Protein AF-A4GZU6-F1 (afdb_monomer_lite)

Structure (mmCIF, N/CA/C/O backbone):
data_AF-A4GZU6-F1
#
_entry.id   AF-A4GZU6-F1
#
loop_
_atom_site.group_PDB
_atom_site.id
_atom_site.type_symbol
_atom_site.label_atom_id
_atom_site.label_alt_id
_atom_site.label_comp_id
_atom_site.label_asym_id
_atom_site.label_entity_id
_atom_site.label_seq_id
_atom_site.pdbx_PDB_ins_code
_atom_site.Cartn_x
_atom_site.Cartn_y
_atom_site.Cartn_z
_atom_site.occupancy
_atom_site.B_iso_or_equiv
_atom_site.auth_seq_id
_atom_site.auth_comp_id
_atom_site.auth_asym_id
_atom_site.auth_atom_id
_atom_site.pdbx_PDB_model_num
ATOM 1 N N . MET A 1 1 ? 21.436 -11.286 -18.856 1.00 78.56 1 MET A N 1
ATOM 2 C CA . MET A 1 1 ? 21.850 -10.336 -17.792 1.00 78.56 1 MET A CA 1
ATOM 3 C C . MET A 1 1 ? 20.836 -9.215 -17.598 1.00 78.56 1 MET A C 1
ATOM 5 O O . MET A 1 1 ? 20.421 -9.016 -16.466 1.00 78.56 1 MET A O 1
ATOM 9 N N . THR A 1 2 ? 20.376 -8.547 -18.661 1.00 92.12 2 THR A N 1
ATOM 10 C CA . THR A 1 2 ? 19.379 -7.458 -18.586 1.00 92.12 2 THR A CA 1
ATOM 11 C C . THR A 1 2 ? 18.086 -7.842 -17.856 1.00 92.12 2 THR A C 1
ATOM 13 O O . THR A 1 2 ? 17.620 -7.081 -17.020 1.00 92.12 2 THR A O 1
ATOM 16 N N . GLU A 1 3 ? 17.543 -9.041 -18.090 1.00 91.06 3 GLU A N 1
ATOM 17 C CA . GLU A 1 3 ? 16.324 -9.514 -17.408 1.00 91.06 3 GLU A CA 1
ATOM 18 C C . GLU A 1 3 ? 16.508 -9.706 -15.895 1.00 91.06 3 GLU A C 1
ATOM 20 O O . GLU A 1 3 ? 15.645 -9.317 -15.108 1.00 91.06 3 GLU A O 1
ATOM 25 N N . MET A 1 4 ? 17.649 -10.260 -15.471 1.00 93.88 4 MET A N 1
ATOM 26 C CA . MET A 1 4 ? 17.969 -10.427 -14.048 1.00 93.88 4 MET A CA 1
ATOM 27 C C . MET A 1 4 ? 18.171 -9.071 -13.371 1.00 93.88 4 MET A C 1
ATOM 29 O O . MET A 1 4 ? 17.633 -8.845 -12.292 1.00 93.88 4 MET A O 1
ATOM 33 N N . ALA A 1 5 ? 18.885 -8.151 -14.027 1.00 95.75 5 ALA A N 1
ATOM 34 C CA . ALA A 1 5 ? 19.073 -6.793 -13.528 1.00 95.75 5 ALA A CA 1
ATOM 35 C C . ALA A 1 5 ? 17.739 -6.037 -13.424 1.00 95.75 5 ALA A C 1
ATOM 37 O O . ALA A 1 5 ? 17.477 -5.402 -12.408 1.00 95.75 5 ALA A O 1
ATOM 38 N N . GLY A 1 6 ? 16.865 -6.161 -14.429 1.00 95.31 6 GLY A N 1
ATOM 39 C CA . GLY A 1 6 ? 15.526 -5.572 -14.414 1.00 95.31 6 GLY A CA 1
ATOM 40 C C . GLY A 1 6 ? 14.644 -6.143 -13.303 1.00 95.31 6 GLY A C 1
ATOM 41 O O . GLY A 1 6 ? 14.031 -5.385 -12.559 1.00 95.31 6 GLY A O 1
ATOM 42 N N . THR A 1 7 ? 14.629 -7.466 -13.130 1.00 93.62 7 THR A N 1
ATOM 43 C CA . THR A 1 7 ? 13.861 -8.131 -12.060 1.00 93.62 7 THR A CA 1
ATOM 44 C C . THR A 1 7 ? 14.357 -7.712 -10.679 1.00 93.62 7 THR A C 1
ATOM 46 O O . THR A 1 7 ? 13.557 -7.402 -9.796 1.00 93.62 7 THR A O 1
ATOM 49 N N . PHE A 1 8 ? 15.676 -7.655 -10.500 1.00 95.81 8 PHE A N 1
ATOM 50 C CA . PHE A 1 8 ? 16.295 -7.201 -9.262 1.00 95.81 8 PHE A CA 1
ATOM 51 C C . PHE A 1 8 ? 15.949 -5.737 -8.966 1.00 95.81 8 PHE A C 1
ATOM 53 O O . PHE A 1 8 ? 15.468 -5.432 -7.876 1.00 95.81 8 PHE 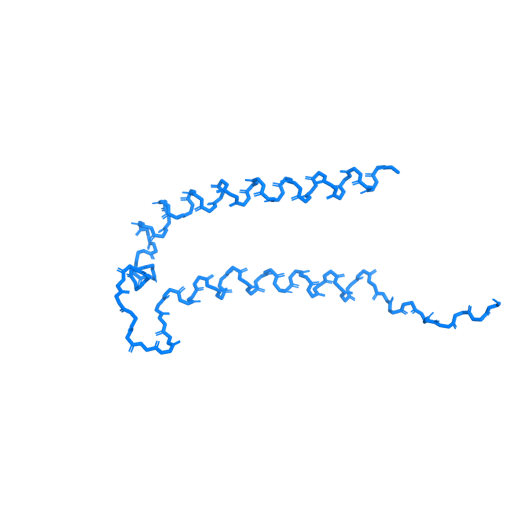A O 1
ATOM 60 N N . ALA A 1 9 ? 16.117 -4.848 -9.949 1.00 97.25 9 ALA A N 1
ATOM 61 C CA . ALA A 1 9 ? 15.804 -3.430 -9.814 1.00 97.25 9 ALA A CA 1
ATOM 62 C C . ALA A 1 9 ? 14.324 -3.195 -9.481 1.00 97.25 9 ALA A C 1
ATOM 64 O O . ALA A 1 9 ? 14.022 -2.403 -8.593 1.00 97.25 9 ALA A O 1
ATOM 65 N N . LEU A 1 10 ? 13.405 -3.913 -10.134 1.00 95.06 10 LEU A N 1
ATOM 66 C CA . LEU A 1 10 ? 11.974 -3.833 -9.835 1.00 95.06 10 LEU A CA 1
ATOM 67 C C . LEU A 1 10 ? 11.651 -4.356 -8.434 1.00 95.06 10 LEU A C 1
ATOM 69 O O . LEU A 1 10 ? 10.855 -3.743 -7.734 1.00 95.06 10 LEU A O 1
ATOM 73 N N . SER A 1 11 ? 12.280 -5.450 -8.003 1.00 95.50 11 SER A N 1
ATOM 74 C CA . SER A 1 11 ? 12.025 -6.040 -6.683 1.00 95.50 11 SER A CA 1
ATOM 75 C C . SER A 1 11 ? 12.518 -5.133 -5.553 1.00 95.50 11 SER A C 1
ATOM 77 O O . SER A 1 11 ? 11.772 -4.835 -4.621 1.00 95.50 11 SER A O 1
ATOM 79 N N . VAL A 1 12 ? 13.757 -4.639 -5.655 1.00 97.94 12 VAL A N 1
ATOM 80 C CA . VAL A 1 12 ? 14.333 -3.708 -4.671 1.00 97.94 12 VAL A CA 1
ATOM 81 C C . VAL A 1 12 ? 13.608 -2.366 -4.712 1.00 97.94 12 VAL A C 1
ATOM 83 O O . VAL A 1 12 ? 13.238 -1.832 -3.669 1.00 97.94 12 VAL A O 1
ATOM 86 N N . GLY A 1 13 ? 13.355 -1.839 -5.911 1.00 98.06 13 GLY A N 1
ATOM 87 C CA . GLY A 1 13 ? 12.613 -0.598 -6.105 1.00 98.06 13 GLY A CA 1
ATOM 88 C C . GLY A 1 13 ? 11.201 -0.667 -5.525 1.00 98.06 13 GLY A C 1
ATOM 89 O O . GLY A 1 13 ? 10.778 0.276 -4.863 1.00 98.06 13 GLY A O 1
ATOM 90 N N . ALA A 1 14 ? 10.500 -1.794 -5.691 1.00 95.75 14 ALA A N 1
ATOM 91 C CA . ALA A 1 14 ? 9.198 -2.018 -5.073 1.00 95.75 14 ALA A CA 1
ATOM 92 C C . ALA A 1 14 ? 9.295 -2.032 -3.543 1.00 95.75 14 ALA A C 1
ATOM 94 O O . ALA A 1 14 ? 8.531 -1.328 -2.894 1.00 95.75 14 ALA A O 1
ATOM 95 N N . ALA A 1 15 ? 10.252 -2.760 -2.958 1.00 96.75 15 ALA A N 1
ATOM 96 C CA . ALA A 1 15 ? 10.417 -2.805 -1.503 1.00 96.75 15 ALA A CA 1
ATOM 97 C C . ALA A 1 15 ? 10.675 -1.408 -0.907 1.00 96.75 15 ALA A C 1
ATOM 99 O O . ALA A 1 15 ? 10.003 -0.995 0.037 1.00 96.75 15 ALA A O 1
ATOM 100 N N . VAL A 1 16 ? 11.602 -0.651 -1.501 1.00 98.25 16 VAL A N 1
ATOM 101 C CA . VAL A 1 16 ? 11.932 0.712 -1.060 1.00 98.25 16 VAL A CA 1
ATOM 102 C C . VAL A 1 16 ? 10.751 1.661 -1.275 1.00 98.25 16 VAL A C 1
ATOM 104 O O . VAL A 1 16 ? 10.383 2.408 -0.370 1.00 98.25 16 VAL A O 1
ATOM 107 N N . GLY A 1 17 ? 10.129 1.625 -2.454 1.00 97.69 17 GLY A N 1
ATOM 108 C CA . GLY A 1 17 ? 8.983 2.470 -2.781 1.00 97.69 17 GLY A CA 1
ATOM 109 C C . GLY A 1 17 ? 7.793 2.228 -1.853 1.00 97.69 17 GLY A C 1
ATOM 110 O O . GLY A 1 17 ? 7.190 3.186 -1.373 1.00 97.69 17 GLY A O 1
ATOM 111 N N . MET A 1 18 ? 7.498 0.964 -1.540 1.00 96.56 18 MET A N 1
ATOM 112 C CA . MET A 1 18 ? 6.408 0.594 -0.636 1.00 96.56 18 MET A CA 1
ATOM 113 C C . MET A 1 18 ? 6.644 1.077 0.796 1.00 96.56 18 MET A C 1
ATOM 115 O O . MET A 1 18 ? 5.688 1.502 1.439 1.00 96.56 18 MET A O 1
ATOM 119 N N . GLU A 1 19 ? 7.888 1.095 1.281 1.00 97.88 19 GLU A N 1
ATOM 120 C CA . GLU A 1 19 ? 8.219 1.660 2.598 1.00 97.88 19 GLU A CA 1
ATOM 121 C C . GLU A 1 19 ? 7.893 3.162 2.663 1.00 97.88 19 GLU A C 1
ATOM 123 O O . GLU A 1 19 ? 7.236 3.634 3.596 1.00 97.88 19 GLU A O 1
ATOM 128 N N . PHE A 1 20 ? 8.307 3.935 1.652 1.00 97.88 20 PHE A N 1
ATOM 129 C CA . PHE A 1 20 ? 7.997 5.367 1.591 1.00 97.88 20 PHE A CA 1
ATOM 130 C C . PHE A 1 20 ? 6.500 5.624 1.424 1.00 97.88 20 PHE A C 1
ATOM 132 O O . PHE A 1 20 ? 5.948 6.492 2.107 1.00 97.88 20 PHE A O 1
ATOM 139 N N . TRP A 1 21 ? 5.840 4.848 0.563 1.00 95.88 21 TRP A N 1
ATOM 140 C CA . TRP A 1 21 ? 4.398 4.914 0.369 1.00 95.88 21 TRP A CA 1
ATOM 141 C C . TRP A 1 21 ? 3.647 4.637 1.671 1.00 95.88 21 TRP A C 1
ATOM 143 O O . TRP A 1 21 ? 2.823 5.453 2.070 1.00 95.88 21 TRP A O 1
ATOM 153 N N . ALA A 1 22 ? 3.969 3.551 2.377 1.00 94.88 22 ALA A N 1
ATOM 154 C CA . ALA A 1 22 ? 3.314 3.186 3.629 1.00 94.88 22 ALA A CA 1
ATOM 155 C C . ALA A 1 22 ? 3.482 4.279 4.693 1.00 94.88 22 ALA A C 1
ATOM 157 O O . ALA A 1 22 ? 2.509 4.690 5.322 1.00 94.88 22 ALA A O 1
ATOM 158 N N . ARG A 1 23 ? 4.695 4.826 4.851 1.00 97.25 23 ARG A N 1
ATOM 159 C CA . ARG A 1 23 ? 4.964 5.925 5.798 1.00 97.25 23 ARG A CA 1
ATOM 160 C C . ARG A 1 23 ? 4.187 7.196 5.481 1.00 97.25 23 ARG A C 1
ATOM 162 O O . ARG A 1 23 ? 3.805 7.927 6.400 1.00 97.25 23 ARG A O 1
ATOM 169 N N . TRP A 1 24 ? 4.030 7.515 4.200 1.00 97.50 24 TRP A N 1
ATOM 170 C CA . TRP A 1 24 ? 3.250 8.668 3.774 1.00 97.50 24 TRP A CA 1
ATOM 171 C C . TRP A 1 24 ? 1.753 8.405 3.947 1.00 97.50 24 TRP A C 1
ATOM 173 O O . TRP A 1 24 ? 1.095 9.179 4.634 1.00 97.50 24 TRP A O 1
ATOM 183 N N . ALA A 1 25 ? 1.236 7.296 3.416 1.00 95.44 25 ALA A N 1
ATOM 184 C CA . ALA A 1 25 ? -0.175 6.928 3.479 1.00 95.44 25 ALA A CA 1
ATOM 185 C C . ALA A 1 25 ? -0.665 6.822 4.928 1.00 95.44 25 ALA A C 1
ATOM 187 O O . ALA A 1 25 ? -1.718 7.359 5.260 1.00 95.44 25 ALA A O 1
ATOM 188 N N . HIS A 1 26 ? 0.135 6.236 5.820 1.00 95.56 26 HIS A N 1
ATOM 189 C CA . HIS A 1 26 ? -0.201 6.156 7.237 1.00 95.56 26 HIS A CA 1
ATOM 190 C C . HIS A 1 26 ? -0.418 7.540 7.859 1.00 95.56 26 HIS A C 1
ATOM 192 O O . HIS A 1 26 ? -1.436 7.785 8.505 1.00 95.56 26 HIS A O 1
ATOM 198 N N . ARG A 1 27 ? 0.503 8.480 7.618 1.00 95.62 27 ARG A N 1
ATOM 199 C CA . ARG A 1 27 ? 0.425 9.828 8.197 1.00 95.62 27 ARG A CA 1
ATOM 200 C C 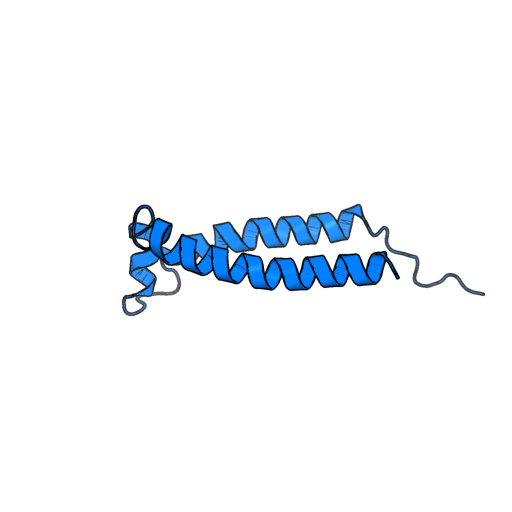. ARG A 1 27 ? -0.606 10.721 7.510 1.00 95.62 27 ARG A C 1
ATOM 202 O O . ARG A 1 27 ? -1.342 11.423 8.192 1.00 95.62 27 ARG A O 1
ATOM 209 N N . ALA A 1 28 ? -0.642 10.715 6.182 1.00 95.62 28 ALA A N 1
ATOM 210 C CA . ALA A 1 28 ? -1.402 11.670 5.378 1.00 95.62 28 ALA A CA 1
ATOM 211 C C . ALA A 1 28 ? -2.807 11.186 4.997 1.00 95.62 28 ALA A C 1
ATOM 213 O O . ALA A 1 28 ? -3.667 12.012 4.708 1.00 95.62 28 ALA A O 1
ATOM 214 N N . LEU A 1 29 ? -3.054 9.873 4.985 1.00 94.31 29 LEU A N 1
ATOM 215 C CA . LEU A 1 29 ? -4.355 9.299 4.639 1.00 94.31 29 LEU A CA 1
ATOM 216 C C . LEU A 1 29 ? -4.998 8.652 5.863 1.00 94.31 29 LEU A C 1
ATOM 218 O O . LEU A 1 29 ? -6.051 9.103 6.308 1.00 94.31 29 LEU A O 1
ATOM 222 N N . TRP A 1 30 ? -4.359 7.639 6.451 1.00 95.56 30 TRP A N 1
ATOM 223 C CA . TRP A 1 30 ? -4.967 6.823 7.510 1.00 95.56 30 TRP A CA 1
ATOM 224 C C . TRP A 1 30 ? -5.207 7.609 8.797 1.00 95.56 30 TRP A C 1
ATOM 226 O O . TRP A 1 30 ? -6.246 7.446 9.424 1.00 95.56 30 TRP A O 1
ATOM 236 N N . HIS A 1 31 ? -4.310 8.529 9.151 1.00 95.94 31 HIS A N 1
ATOM 237 C CA . HIS A 1 31 ? -4.492 9.416 10.303 1.00 95.94 31 HIS A CA 1
ATOM 238 C C . HIS A 1 31 ? -5.229 10.728 10.010 1.00 95.94 31 HIS A C 1
ATOM 240 O O . HIS A 1 31 ? -5.509 11.477 10.946 1.00 95.94 31 HIS A O 1
ATOM 246 N N . ALA A 1 32 ? -5.576 10.998 8.751 1.00 93.75 32 ALA A N 1
ATOM 247 C CA . ALA A 1 32 ? -6.305 12.199 8.356 1.00 93.75 32 ALA A CA 1
ATOM 248 C C . ALA A 1 32 ? -7.662 11.834 7.740 1.00 93.75 32 ALA A C 1
ATOM 250 O O . ALA A 1 32 ? -8.626 11.593 8.465 1.00 93.75 32 ALA A O 1
ATOM 251 N N . SER A 1 33 ? -7.746 11.761 6.411 1.00 93.38 33 SER A N 1
ATOM 252 C CA . SER A 1 33 ? -9.009 11.566 5.690 1.00 93.38 33 SER A CA 1
ATOM 253 C C . SER A 1 33 ? -9.658 10.197 5.923 1.00 93.38 33 SER A C 1
ATOM 255 O O . SER A 1 33 ? -10.878 10.096 5.898 1.00 93.38 33 SER A O 1
ATOM 257 N N . SER A 1 34 ? -8.872 9.150 6.186 1.00 94.75 34 SER A N 1
ATOM 258 C CA . SER A 1 34 ? -9.347 7.766 6.369 1.00 94.75 34 SER A CA 1
ATOM 259 C C . SER A 1 34 ? -9.357 7.322 7.837 1.00 94.75 34 SER A C 1
ATOM 261 O O . SER A 1 34 ? -9.397 6.125 8.133 1.00 94.75 34 SER A O 1
ATOM 263 N N . ARG A 1 35 ? -9.338 8.277 8.778 1.00 93.94 35 ARG A N 1
ATOM 264 C CA . ARG A 1 35 ? -9.266 7.986 10.218 1.00 93.94 35 ARG A CA 1
ATOM 265 C C . ARG A 1 35 ? -10.409 7.105 10.708 1.00 93.94 35 ARG A C 1
ATOM 267 O O . ARG A 1 35 ? -10.176 6.240 11.541 1.00 93.94 35 ARG A O 1
ATOM 274 N N . HIS A 1 36 ? -11.614 7.262 10.160 1.00 94.69 36 HIS A N 1
ATOM 275 C CA . HIS A 1 36 ? -12.769 6.443 10.546 1.00 94.69 36 HIS A CA 1
ATOM 276 C C . HIS A 1 36 ? -12.582 4.940 10.242 1.00 94.69 36 HIS A C 1
ATOM 278 O O . HIS A 1 36 ? -13.228 4.093 10.858 1.00 94.69 36 HIS A O 1
ATOM 284 N N . MET A 1 37 ? -11.702 4.595 9.296 1.00 94.44 37 MET A N 1
ATOM 285 C CA . MET A 1 37 ? -11.351 3.211 8.955 1.00 94.44 37 MET A CA 1
ATOM 286 C C . MET A 1 37 ? -10.165 2.733 9.793 1.00 94.44 37 MET A C 1
ATOM 288 O O . MET A 1 37 ? -10.140 1.589 10.214 1.00 94.44 37 MET A O 1
ATOM 292 N N . HIS A 1 38 ? -9.209 3.619 10.082 1.00 96.38 38 HIS A N 1
ATOM 293 C CA . HIS A 1 38 ? -7.968 3.281 10.792 1.00 96.38 38 HIS A CA 1
ATOM 294 C C . HIS A 1 38 ? -8.100 3.266 12.319 1.00 96.38 38 HIS A C 1
ATOM 296 O O . HIS A 1 38 ? -7.320 2.629 13.013 1.00 96.38 38 HIS A O 1
ATOM 302 N N . GLU A 1 39 ? -9.077 3.976 12.882 1.00 95.69 39 GLU A N 1
ATOM 303 C CA . GLU A 1 39 ? -9.169 4.167 14.332 1.00 95.69 39 GLU A CA 1
ATOM 304 C C . GLU A 1 39 ? -9.360 2.859 15.114 1.00 95.69 39 GLU A C 1
ATOM 306 O O . GLU A 1 39 ? -8.834 2.737 16.221 1.00 95.69 39 GLU A O 1
ATOM 311 N N . SER A 1 40 ? -10.061 1.876 14.538 1.00 95.75 40 SER A N 1
ATOM 312 C CA . SER A 1 40 ? -10.258 0.561 15.166 1.00 95.75 40 SER A CA 1
ATOM 313 C C . SER A 1 40 ? -8.936 -0.154 15.449 1.00 95.75 40 SER A C 1
ATOM 315 O O . SER A 1 40 ? -8.801 -0.751 16.510 1.00 95.75 40 SER A O 1
ATOM 317 N N . HIS A 1 41 ? -7.922 0.027 14.597 1.00 94.31 41 HIS A N 1
ATOM 318 C CA . HIS A 1 41 ? -6.587 -0.545 14.783 1.00 94.31 41 HIS A CA 1
ATOM 319 C C . HIS A 1 41 ? -5.864 -0.041 16.049 1.00 94.31 41 HIS A C 1
ATOM 321 O O . HIS A 1 41 ? -4.986 -0.719 16.577 1.00 94.31 41 HIS A O 1
ATOM 327 N N . HIS A 1 42 ? -6.216 1.148 16.551 1.00 95.69 42 HIS A N 1
ATOM 328 C CA . HIS A 1 42 ? -5.623 1.721 17.767 1.00 95.69 42 HIS A CA 1
ATOM 329 C C . HIS A 1 42 ? -6.374 1.357 19.051 1.00 95.69 42 HIS A C 1
ATOM 331 O O . HIS A 1 42 ? -5.929 1.721 20.141 1.00 95.69 42 HIS A O 1
ATOM 337 N N . ARG A 1 43 ? -7.525 0.690 18.940 1.00 94.31 43 ARG A N 1
ATOM 338 C CA . ARG A 1 43 ? -8.368 0.305 20.073 1.00 94.31 43 ARG A CA 1
ATOM 339 C C . ARG A 1 43 ? -8.249 -1.200 20.340 1.00 94.31 43 ARG A C 1
ATOM 341 O O . ARG A 1 43 ? -7.825 -1.947 19.461 1.00 94.31 43 ARG A O 1
ATOM 348 N N . PRO A 1 44 ? -8.611 -1.669 21.546 1.00 95.62 44 PRO A N 1
ATOM 349 C CA . PRO A 1 44 ? -8.766 -3.097 21.791 1.00 95.62 44 PRO A CA 1
ATOM 350 C C . PRO A 1 44 ? -9.775 -3.713 20.815 1.00 95.62 44 PRO A C 1
ATOM 352 O O . PRO A 1 44 ? -10.810 -3.117 20.525 1.00 95.62 44 PRO A O 1
ATOM 355 N N . ARG A 1 45 ? -9.467 -4.912 20.322 1.00 94.94 45 ARG A N 1
ATOM 356 C CA . ARG A 1 45 ? -10.306 -5.646 19.372 1.00 94.94 45 ARG A CA 1
ATOM 357 C C . ARG A 1 45 ? -11.601 -6.123 20.028 1.00 94.94 45 ARG A C 1
ATOM 359 O O . ARG A 1 45 ? -11.556 -6.788 21.060 1.00 94.94 45 ARG A O 1
ATOM 366 N N . GLU A 1 46 ? -12.737 -5.854 19.385 1.00 92.88 46 GLU A N 1
ATOM 367 C CA . GLU A 1 46 ? -14.076 -6.188 19.907 1.00 92.88 46 GLU A CA 1
ATOM 368 C C . GLU A 1 46 ? -14.771 -7.343 19.155 1.00 92.88 46 GLU A C 1
ATOM 370 O O . GLU A 1 46 ? -15.891 -7.721 19.495 1.00 92.88 46 GLU A O 1
ATOM 375 N N . GLY A 1 47 ? -14.131 -7.950 18.145 1.00 93.62 47 GLY A N 1
ATOM 376 C CA . GLY A 1 47 ? -14.757 -9.021 17.362 1.00 93.62 47 GLY A CA 1
ATOM 377 C C . GLY A 1 47 ? -13.888 -9.615 16.246 1.00 93.62 47 GLY A C 1
ATOM 378 O O . GLY A 1 47 ? -12.680 -9.392 16.211 1.00 93.62 47 GLY A O 1
ATOM 379 N N . PRO A 1 48 ? -14.478 -10.412 15.333 1.00 93.31 48 PRO A N 1
ATOM 380 C CA . PRO A 1 48 ? -13.766 -11.018 14.207 1.00 93.31 48 PRO A CA 1
ATOM 381 C C . PRO A 1 48 ? -13.498 -10.052 13.042 1.00 93.31 48 PRO A C 1
ATOM 383 O O . PRO A 1 48 ? -12.612 -10.339 12.242 1.00 93.31 48 PRO A O 1
ATOM 386 N N . PHE A 1 49 ? -14.213 -8.927 12.960 1.00 95.31 49 PHE A N 1
ATOM 387 C CA . PHE A 1 49 ? -14.039 -7.917 11.914 1.00 95.31 49 PHE A CA 1
ATOM 388 C C . PHE A 1 49 ? -13.939 -6.512 12.510 1.00 95.31 49 PHE A C 1
ATOM 390 O O . PHE A 1 49 ? -14.593 -6.212 13.509 1.00 95.31 49 PHE A O 1
ATOM 397 N N . GLU A 1 50 ? -13.152 -5.652 11.871 1.00 95.94 50 GLU A N 1
ATOM 398 C CA . GLU A 1 50 ? -12.911 -4.258 12.245 1.00 95.94 50 GLU A CA 1
ATOM 399 C C . GLU A 1 50 ? -13.030 -3.338 11.024 1.00 95.94 50 GLU A C 1
ATOM 401 O O . GLU A 1 50 ? -12.817 -3.753 9.886 1.00 95.94 50 GLU A O 1
ATOM 406 N N . SER A 1 51 ? -13.314 -2.047 11.238 1.00 95.25 51 SER A N 1
ATOM 407 C CA . SER A 1 51 ? -13.332 -1.074 10.132 1.00 95.25 51 SER A CA 1
ATOM 408 C C . SER A 1 51 ? -11.990 -0.993 9.388 1.00 95.25 51 SER A C 1
ATOM 410 O O . SER A 1 51 ? -11.965 -0.699 8.191 1.00 95.25 51 SER A O 1
ATOM 412 N N . ASN A 1 52 ? -10.893 -1.321 10.074 1.00 96.12 52 ASN A N 1
ATOM 413 C CA . ASN A 1 52 ? -9.545 -1.382 9.525 1.00 96.12 52 ASN A CA 1
ATOM 414 C C . ASN A 1 52 ? -9.379 -2.472 8.450 1.00 96.12 52 ASN A C 1
ATOM 416 O O . ASN A 1 52 ? -8.553 -2.318 7.549 1.00 96.12 52 ASN A O 1
ATOM 420 N N . ASP A 1 53 ? -10.199 -3.528 8.469 1.00 95.19 53 ASP A N 1
ATOM 421 C CA . ASP A 1 53 ? -10.108 -4.639 7.510 1.00 95.19 53 ASP A CA 1
ATOM 422 C C . ASP A 1 53 ? -10.343 -4.186 6.061 1.00 95.19 53 ASP A C 1
ATOM 424 O O . ASP A 1 53 ? -9.875 -4.817 5.110 1.00 95.19 53 ASP A O 1
ATOM 428 N N . VAL A 1 54 ? -10.996 -3.039 5.858 1.00 94.81 54 VAL A N 1
ATOM 429 C CA . VAL A 1 54 ? -11.168 -2.463 4.523 1.00 94.81 54 VAL A CA 1
ATOM 430 C C . VAL A 1 54 ? -9.819 -2.113 3.880 1.00 94.81 54 VAL A C 1
ATOM 432 O O . VAL A 1 54 ? -9.671 -2.267 2.667 1.00 94.81 54 VAL A O 1
ATOM 435 N N . PHE A 1 55 ? -8.797 -1.727 4.654 1.00 94.62 55 PHE A N 1
ATOM 436 C CA . PHE A 1 55 ? -7.455 -1.525 4.100 1.00 94.62 55 PHE A CA 1
ATOM 437 C C . PHE A 1 55 ? -6.841 -2.832 3.597 1.00 94.62 55 PHE A C 1
ATOM 439 O O . PHE A 1 55 ? -6.134 -2.809 2.587 1.00 94.62 55 PHE A O 1
ATOM 446 N N . ALA A 1 56 ? -7.133 -3.972 4.228 1.00 93.50 56 ALA A N 1
ATOM 447 C CA . ALA A 1 56 ? -6.690 -5.264 3.716 1.00 93.50 56 ALA A CA 1
ATOM 448 C C . ALA A 1 56 ? -7.326 -5.546 2.349 1.00 93.50 56 ALA A C 1
ATOM 450 O O . ALA A 1 56 ? -6.620 -5.915 1.415 1.00 93.50 56 ALA A O 1
ATOM 451 N N . ILE A 1 57 ? -8.624 -5.282 2.186 1.00 93.88 57 ILE A N 1
ATOM 452 C CA . ILE A 1 57 ? -9.327 -5.470 0.908 1.00 93.88 57 ILE A CA 1
ATOM 453 C C . ILE A 1 57 ? -8.770 -4.534 -0.175 1.00 93.88 57 ILE A C 1
ATOM 455 O O . ILE A 1 57 ? -8.429 -4.995 -1.265 1.00 93.88 57 ILE A O 1
ATOM 459 N N . ILE A 1 58 ? -8.634 -3.237 0.126 1.00 93.31 58 ILE A N 1
ATOM 460 C CA . ILE A 1 58 ? -8.173 -2.218 -0.833 1.00 93.31 58 ILE A CA 1
ATOM 461 C C . ILE A 1 58 ? -6.743 -2.492 -1.313 1.00 93.31 58 ILE A C 1
ATOM 463 O O . ILE A 1 58 ? -6.444 -2.242 -2.476 1.00 93.31 58 ILE A O 1
ATOM 467 N N . ASN A 1 59 ? -5.857 -3.002 -0.453 1.00 92.38 59 ASN A N 1
ATOM 468 C CA . ASN A 1 59 ? -4.466 -3.260 -0.832 1.00 92.38 59 ASN A CA 1
ATOM 469 C C . ASN A 1 59 ? -4.261 -4.675 -1.391 1.00 92.38 59 ASN A C 1
ATOM 471 O O . ASN A 1 59 ? -3.641 -4.845 -2.442 1.00 92.38 59 ASN A O 1
ATOM 475 N N . ALA A 1 60 ? -4.786 -5.702 -0.718 1.00 94.25 60 ALA A N 1
ATOM 476 C CA . ALA A 1 60 ? -4.567 -7.090 -1.116 1.00 94.25 60 ALA A CA 1
ATOM 477 C C . ALA A 1 60 ? -5.379 -7.472 -2.356 1.00 94.25 60 ALA A C 1
ATOM 479 O O . ALA A 1 60 ? -4.875 -8.215 -3.193 1.00 94.25 60 ALA A O 1
ATOM 480 N N . GLY A 1 61 ? -6.600 -6.949 -2.513 1.00 96.25 61 GLY A N 1
ATOM 481 C CA . GLY A 1 61 ? -7.457 -7.245 -3.664 1.00 96.25 61 GLY A CA 1
ATOM 482 C C . GLY A 1 61 ? -6.767 -6.949 -5.002 1.00 96.25 61 GLY A C 1
ATOM 483 O O . GLY A 1 61 ? -6.580 -7.870 -5.802 1.00 96.25 61 GLY A O 1
ATOM 484 N N . PRO A 1 62 ? -6.306 -5.707 -5.244 1.00 94.69 62 PRO A N 1
ATOM 485 C CA . PRO A 1 62 ? -5.551 -5.365 -6.446 1.00 94.69 62 PRO A CA 1
ATOM 486 C C . PRO A 1 62 ? -4.244 -6.152 -6.591 1.00 94.69 62 PRO A C 1
ATOM 488 O O . PRO A 1 62 ? -3.920 -6.582 -7.696 1.00 94.69 62 PRO A O 1
ATOM 491 N N . ALA A 1 63 ? -3.506 -6.388 -5.500 1.00 93.56 63 ALA A N 1
ATOM 492 C CA . ALA A 1 63 ? -2.264 -7.162 -5.548 1.00 93.56 63 ALA A CA 1
ATOM 493 C C . ALA A 1 63 ? -2.507 -8.608 -6.017 1.00 93.56 63 ALA A C 1
ATOM 495 O O . ALA A 1 63 ? -1.826 -9.089 -6.923 1.00 93.56 63 ALA A O 1
ATOM 496 N N . ILE A 1 64 ? -3.520 -9.279 -5.461 1.00 95.94 64 ILE A N 1
ATOM 497 C CA . ILE A 1 64 ? -3.935 -10.626 -5.869 1.00 95.94 64 ILE A CA 1
ATOM 498 C C . ILE A 1 64 ? -4.391 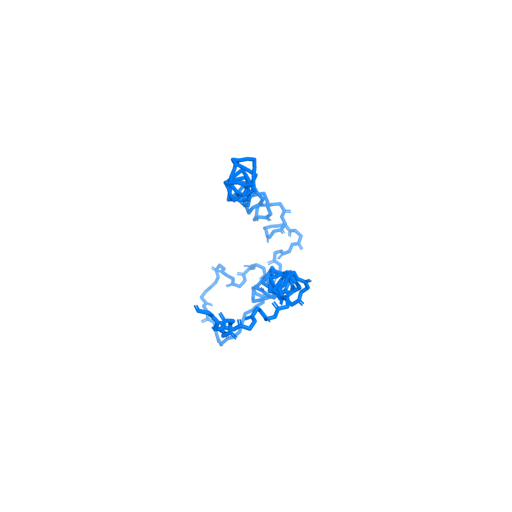-10.621 -7.329 1.00 95.94 64 ILE A C 1
ATOM 500 O O . ILE A 1 64 ? -3.979 -11.493 -8.092 1.00 95.94 64 ILE A O 1
ATOM 504 N N . ALA A 1 65 ? -5.191 -9.635 -7.744 1.00 95.31 65 ALA A N 1
ATOM 505 C CA . ALA A 1 65 ? -5.658 -9.526 -9.125 1.00 95.31 65 ALA A CA 1
ATOM 506 C C . ALA A 1 65 ? -4.494 -9.372 -10.118 1.00 95.31 65 ALA A C 1
ATOM 508 O O . ALA A 1 65 ? -4.479 -10.039 -11.151 1.00 95.31 65 ALA A O 1
ATOM 509 N N . LEU A 1 66 ? -3.492 -8.549 -9.796 1.00 92.88 66 LEU A N 1
ATOM 510 C CA . LEU A 1 66 ? -2.299 -8.362 -10.626 1.00 92.88 66 LEU A CA 1
ATOM 511 C C . LEU A 1 66 ? -1.436 -9.626 -10.696 1.00 92.88 66 LEU A C 1
ATOM 513 O O . LEU A 1 66 ? -0.956 -9.980 -11.775 1.00 92.88 66 LEU A O 1
ATOM 517 N N . LEU A 1 67 ? -1.265 -10.331 -9.575 1.00 92.06 67 LEU A N 1
ATOM 518 C CA . LEU A 1 67 ? -0.559 -11.614 -9.543 1.00 92.06 67 LEU A CA 1
ATOM 519 C C . LEU A 1 67 ? -1.285 -12.671 -10.379 1.00 92.06 67 LEU A C 1
ATOM 521 O O . LEU A 1 67 ? -0.658 -13.324 -11.212 1.00 92.06 67 LEU A O 1
ATOM 525 N N . ALA A 1 68 ? -2.603 -12.801 -10.208 1.00 94.38 68 ALA A N 1
ATOM 526 C CA . ALA A 1 68 ? -3.433 -13.712 -10.988 1.00 94.38 68 ALA A CA 1
ATOM 527 C C . ALA A 1 68 ? -3.363 -13.373 -12.483 1.00 94.38 68 ALA A C 1
ATOM 529 O O . ALA A 1 68 ? -3.106 -14.252 -13.304 1.00 94.38 68 ALA A O 1
ATOM 530 N N . PHE A 1 69 ? -3.502 -12.094 -12.840 1.00 92.88 69 PHE A N 1
ATOM 531 C CA . PHE A 1 69 ? -3.362 -11.632 -14.216 1.00 92.88 69 PHE A CA 1
ATOM 532 C C . PHE A 1 69 ? -2.001 -12.022 -14.796 1.00 92.88 69 PHE A C 1
ATOM 534 O O . PHE A 1 69 ? -1.946 -12.618 -15.868 1.00 92.88 69 PHE A O 1
ATOM 541 N N . GLY A 1 70 ? -0.902 -11.759 -14.087 1.00 88.94 70 GLY A N 1
ATOM 542 C CA . GLY A 1 70 ? 0.436 -12.150 -14.531 1.00 88.94 70 GLY A CA 1
ATOM 543 C C . GLY A 1 70 ? 0.582 -13.664 -14.716 1.00 88.94 70 GLY A C 1
ATOM 544 O O . GLY A 1 70 ? 1.126 -14.106 -15.729 1.00 88.94 70 GLY A O 1
ATOM 545 N N . PHE A 1 71 ? 0.051 -14.451 -13.777 1.00 88.50 71 PHE A N 1
ATOM 546 C CA . PHE A 1 71 ? 0.110 -15.912 -13.808 1.00 88.50 71 PHE A CA 1
ATOM 547 C C . PHE A 1 71 ? -0.649 -16.497 -15.006 1.00 88.50 71 PHE A C 1
ATOM 549 O O . PHE A 1 71 ? -0.103 -17.326 -15.731 1.00 88.50 71 PHE A O 1
ATOM 556 N N . PHE A 1 72 ? -1.873 -16.027 -15.256 1.00 88.31 72 PHE A N 1
ATOM 557 C CA . PHE A 1 72 ? -2.737 -16.574 -16.303 1.00 88.31 72 PHE A CA 1
ATOM 558 C C . PHE A 1 72 ? -2.491 -15.985 -17.701 1.00 88.31 72 PHE A C 1
ATOM 560 O O . PHE A 1 72 ? -2.850 -16.625 -18.685 1.00 88.31 72 PHE A O 1
ATOM 567 N N . THR A 1 73 ? -1.870 -14.806 -17.830 1.00 85.00 73 THR A N 1
ATOM 568 C CA . THR A 1 73 ? -1.620 -14.183 -19.149 1.00 85.00 73 THR A CA 1
ATOM 569 C C . THR A 1 73 ? -0.231 -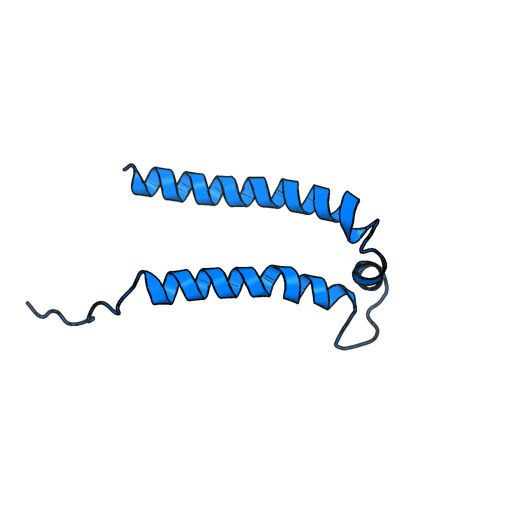14.437 -19.727 1.00 85.00 73 THR A C 1
ATOM 571 O O . THR A 1 73 ? -0.080 -14.404 -20.946 1.00 85.00 73 THR A O 1
ATOM 574 N N . ARG A 1 74 ? 0.794 -14.692 -18.899 1.00 67.25 74 ARG A N 1
ATOM 575 C CA . ARG A 1 74 ? 2.184 -14.868 -19.375 1.00 67.25 74 ARG A CA 1
ATOM 576 C C . ARG A 1 74 ? 2.689 -16.311 -19.368 1.00 67.25 74 ARG A C 1
ATOM 578 O O . ARG A 1 74 ? 3.736 -16.574 -19.955 1.00 67.25 74 ARG A O 1
ATOM 585 N N . SER A 1 75 ? 1.947 -17.242 -18.771 1.00 59.62 75 SER A N 1
ATOM 586 C CA . SER A 1 75 ? 2.305 -1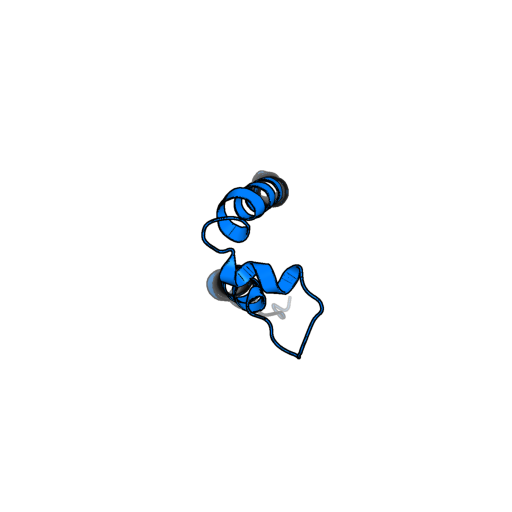8.662 -18.731 1.00 59.62 75 SER A CA 1
ATOM 587 C C . SER A 1 75 ? 1.172 -19.522 -19.297 1.00 59.62 75 SER A C 1
ATOM 589 O O . SER A 1 75 ? 0.308 -19.951 -18.534 1.00 59.62 75 SER A O 1
ATOM 591 N N . PRO A 1 76 ? 1.152 -19.862 -20.603 1.00 61.56 76 PRO A N 1
ATOM 592 C CA . PRO A 1 76 ? 0.495 -21.104 -20.982 1.00 61.56 76 PRO A CA 1
ATOM 593 C C . PRO A 1 76 ? 1.208 -22.237 -20.223 1.00 61.56 76 PRO A C 1
ATOM 595 O O . PRO A 1 76 ? 2.441 -22.198 -20.120 1.00 61.56 76 PRO A O 1
ATOM 598 N N . PRO A 1 77 ? 0.490 -23.226 -19.661 1.00 60.72 77 PRO A N 1
ATOM 599 C CA . PRO A 1 77 ? 1.133 -24.351 -19.000 1.00 60.72 77 PRO A CA 1
ATOM 600 C C . PRO A 1 77 ? 2.102 -24.987 -19.996 1.00 60.72 77 PRO A C 1
ATOM 602 O O . PRO A 1 77 ? 1.689 -25.552 -21.009 1.00 60.72 77 PRO A O 1
ATOM 605 N N . ARG A 1 78 ? 3.412 -24.852 -19.752 1.00 62.72 78 ARG A N 1
ATOM 606 C CA . ARG A 1 78 ? 4.393 -25.606 -20.529 1.00 62.72 78 ARG A CA 1
ATOM 607 C C . ARG A 1 78 ? 4.109 -27.076 -20.231 1.00 62.72 78 ARG A C 1
ATOM 609 O O . ARG A 1 78 ? 4.121 -27.438 -19.054 1.00 62.72 78 ARG A O 1
ATOM 616 N N . PRO A 1 79 ? 3.828 -27.918 -21.240 1.00 58.16 79 PRO A N 1
ATOM 617 C CA . PRO A 1 79 ? 3.610 -29.329 -20.985 1.00 58.16 79 PRO A CA 1
ATOM 618 C C . PRO A 1 79 ? 4.862 -29.884 -20.304 1.00 58.16 79 PRO A C 1
ATOM 620 O O . PRO A 1 79 ? 5.953 -29.855 -20.873 1.00 58.16 79 PRO A O 1
ATOM 623 N N . LEU A 1 80 ? 4.686 -30.380 -19.076 1.00 63.88 80 LEU A N 1
ATOM 624 C CA . LEU A 1 80 ? 5.738 -30.963 -18.232 1.00 63.88 80 LEU A CA 1
ATOM 625 C C . LEU A 1 80 ? 6.379 -32.223 -18.843 1.00 63.88 80 LEU A C 1
ATOM 627 O O . LEU A 1 80 ? 7.342 -32.751 -18.304 1.00 63.88 80 LEU A O 1
ATOM 631 N N . PHE A 1 81 ? 5.890 -32.681 -19.995 1.00 62.72 81 PHE A N 1
ATOM 632 C CA . PHE A 1 81 ? 6.450 -33.788 -20.751 1.00 62.72 81 PHE A CA 1
ATOM 633 C C . PHE A 1 81 ? 6.605 -33.413 -22.223 1.00 62.72 81 PHE A C 1
ATOM 635 O O . PHE A 1 81 ? 5.793 -33.784 -23.068 1.00 62.72 81 PHE A O 1
ATOM 642 N N . ARG A 1 82 ? 7.712 -32.749 -22.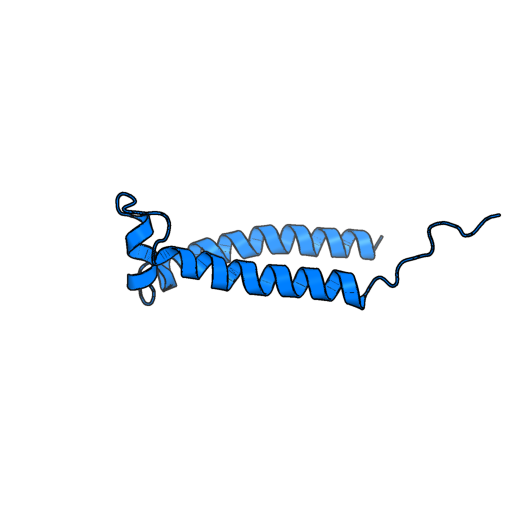564 1.00 58.16 82 ARG A N 1
ATOM 643 C CA . ARG A 1 82 ? 8.318 -32.966 -23.881 1.00 58.16 82 ARG A CA 1
ATOM 644 C C . ARG A 1 82 ? 9.406 -34.016 -23.704 1.00 58.16 82 ARG A C 1
ATOM 646 O O . ARG A 1 82 ? 10.556 -33.684 -23.451 1.00 58.16 82 ARG A O 1
ATOM 653 N N . ARG A 1 83 ? 9.004 -35.287 -23.800 1.00 59.09 83 ARG A N 1
ATOM 654 C CA . ARG A 1 83 ? 9.924 -36.418 -23.956 1.00 59.09 83 ARG A CA 1
ATOM 655 C C . ARG A 1 83 ? 10.880 -36.116 -25.114 1.00 59.09 83 ARG A C 1
ATOM 657 O O . ARG A 1 83 ? 10.420 -35.976 -26.248 1.00 59.09 83 ARG A O 1
ATOM 664 N N . ARG A 1 84 ? 12.172 -36.043 -24.826 1.00 55.00 84 ARG A N 1
ATOM 665 C CA . ARG A 1 84 ? 13.220 -36.705 -25.601 1.00 55.00 84 ARG A CA 1
ATOM 666 C C . ARG A 1 84 ? 14.251 -37.223 -24.619 1.00 55.00 84 ARG A C 1
ATOM 668 O O . ARG A 1 84 ? 14.602 -36.439 -23.715 1.00 55.00 84 ARG A O 1
#

Foldseek 3Di:
DVVVVVVVCCVVVCVVVVVVVCVCCVVPPCVPVVVQQNVCVVDPDDDPDGSVCVVVCVPVVVVVVVVVCCVVPVDDPDPPDPDD

Secondary structure (DSSP, 8-state):
-HHHHHHHHHHHHHHHHHHHHHHHHIIIIIIIITHHHHGGGGS---SS--TTHHHHHHHHHHHHHHHHHHHHHH-----S----

Sequence (84 aa):
MTEMAGTFALSVGAAVGMEFWARWAHRALWHASSRHMHESHHRPREGPFESNDVFAIINAGPAIALLAFGFFTRSPPRPLFRRR

pLDDT: mean 90.05, std 11.74, range [55.0, 98.25]

Organism: Crocus vernus (NCBI:txid87752)

Radius of gyration: 19.32 Å; chains: 1; bounding box: 37×49×47 Å

InterPro domains:
  IPR045019 Beta-carotene hydroxylase-like [PTHR31899] (1-74)